Protein AF-A0A7W4FFH5-F1 (afdb_monomer)

pLDDT: mean 81.83, std 18.83, range [36.38, 97.31]

Sequence (158 aa):
MTKPSKRPLTQHKINTAQTEQIDSSENNVPSKKNKNVELLFNLLTLLLGCFIILLFLSLAKAITTYFQITFPASILGMLLLFLALSLGLVKLSWIEFTGNLVLKYLALLFIPIGVGLVNYFELIATHWLVIVFSLFFTTLLTLLMVGHCYQWLVKEGK

Secondary structure (DSSP, 8-state):
-------------------S--------------HHHHHHHHHHHHHHHHHHHHHHHHHHHHHHHHHT--S-HHHHHHHHHHHHHHTTSS-HHHHHHHHHHHHHTHHHHHHHHHHHHHTTHHHHHHHHHHHHHHHHHHHHHHHHHHHHHHHHHHHTT-

Radius of gyration: 31.28 Å; Cα contacts (8 Å, |Δi|>4): 51; chains: 1; bounding box: 92×64×48 Å

Solvent-accessible surface area (backbone atoms only — not comparable to full-atom values): 9555 Å² total; per-residue (Å²): 134,89,81,89,88,79,88,83,89,82,91,84,86,81,96,75,79,79,89,79,86,81,87,81,84,83,89,82,79,92,64,83,72,57,64,65,61,57,50,50,51,53,50,50,41,32,52,51,21,47,49,52,55,51,48,36,34,49,52,23,42,50,50,30,62,75,68,70,49,91,64,61,32,66,61,49,11,53,51,52,46,49,49,38,42,74,71,60,80,42,63,63,78,44,39,51,61,29,50,52,51,50,61,70,44,40,71,62,62,46,48,65,58,48,59,62,48,55,81,46,41,69,63,46,66,75,42,45,69,60,52,54,50,48,53,54,50,52,50,52,49,50,51,50,50,55,51,51,52,50,52,52,61,61,63,73,73,115

Foldseek 3Di:
DDDDDDDDDDDDDDPPPDDDPPDDDDDDDPPPPPPVVVVVVLVVLLVVLVVLLVVLLVVLVVVCVVVVDPDRSNVSSVVSVVVCVVVVVDPVVSNVSNVVVCVVCVVVVVVVVVVVCVVCVVVCVVCVVVVVCCVVVVVVVVCVVVVVVVVVVVVVVD

Mean predicted aligned error: 13.73 Å

Structure (mmCIF, N/CA/C/O backbone):
data_AF-A0A7W4FFH5-F1
#
_entry.id   AF-A0A7W4FFH5-F1
#
loop_
_atom_site.group_PDB
_atom_site.id
_atom_site.type_symbol
_atom_site.label_atom_id
_atom_site.label_alt_id
_atom_site.label_comp_id
_atom_site.label_asym_id
_atom_site.label_entity_id
_atom_site.label_se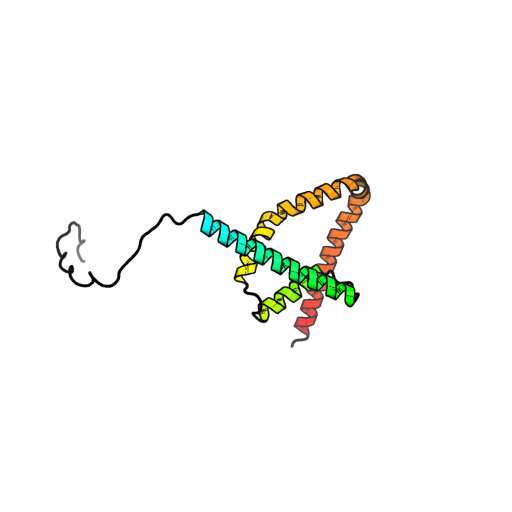q_id
_atom_site.pdbx_PDB_ins_code
_atom_site.Cartn_x
_atom_site.Cartn_y
_atom_site.Cartn_z
_atom_site.occupancy
_atom_site.B_iso_or_equiv
_atom_site.auth_seq_id
_atom_site.auth_comp_id
_atom_site.auth_asym_id
_atom_site.auth_atom_id
_atom_site.pdbx_PDB_model_num
ATOM 1 N N . MET A 1 1 ? -77.456 12.877 -19.968 1.00 41.56 1 MET A N 1
ATOM 2 C CA . MET A 1 1 ? -76.513 12.671 -18.850 1.00 41.56 1 MET A CA 1
ATOM 3 C C . MET A 1 1 ? -75.679 13.930 -18.618 1.00 41.56 1 MET A C 1
ATOM 5 O O . MET A 1 1 ? -74.997 14.383 -19.525 1.00 41.56 1 MET A O 1
ATOM 9 N N . THR A 1 2 ? -75.856 14.523 -17.433 1.00 46.09 2 THR A N 1
ATOM 10 C CA . THR A 1 2 ? -74.913 15.328 -16.619 1.00 46.09 2 THR A CA 1
ATOM 11 C C . THR A 1 2 ? -73.816 16.166 -17.304 1.00 46.09 2 THR A C 1
ATOM 13 O O . THR A 1 2 ? -72.670 15.758 -17.442 1.00 46.09 2 THR A O 1
ATOM 16 N N . LYS A 1 3 ? -74.246 17.385 -17.653 1.00 37.88 3 LYS A N 1
ATOM 17 C CA . LYS A 1 3 ? -73.633 18.732 -17.568 1.00 37.88 3 LYS A CA 1
ATOM 18 C C . LYS A 1 3 ? -72.120 18.884 -17.227 1.00 37.88 3 LYS A C 1
ATOM 20 O O . LYS A 1 3 ? -71.671 18.356 -16.214 1.00 37.88 3 LYS A O 1
ATOM 25 N N . PRO A 1 4 ? -71.377 19.739 -17.968 1.00 49.06 4 PRO A N 1
ATOM 26 C CA . PRO A 1 4 ? -69.994 20.133 -17.677 1.00 49.06 4 PRO A CA 1
ATOM 27 C C . PRO A 1 4 ? -69.942 21.293 -16.662 1.00 49.06 4 PRO A C 1
ATOM 29 O O . PRO A 1 4 ? -70.775 22.198 -16.726 1.00 49.06 4 PRO A O 1
ATOM 32 N N . SER A 1 5 ? -68.955 21.316 -15.759 1.00 54.19 5 SER A N 1
ATOM 33 C CA . SER A 1 5 ? -68.759 22.424 -14.806 1.00 54.19 5 SER A CA 1
ATOM 34 C C . SER A 1 5 ? -67.514 23.243 -15.156 1.00 54.19 5 SER A C 1
ATOM 36 O O . SER A 1 5 ? -66.399 22.726 -15.204 1.00 54.19 5 SER A O 1
ATOM 38 N N . LYS A 1 6 ? -67.734 24.527 -15.456 1.00 44.84 6 LYS A N 1
ATOM 39 C CA . LYS A 1 6 ? -66.729 25.534 -15.819 1.00 44.84 6 LYS A CA 1
ATOM 40 C C . LYS A 1 6 ? -66.422 26.441 -14.613 1.00 44.84 6 LYS A C 1
ATOM 42 O O . LYS A 1 6 ? -67.358 27.068 -14.140 1.00 44.84 6 LYS A O 1
ATOM 47 N N . ARG A 1 7 ? -65.116 26.655 -14.338 1.00 48.22 7 ARG A N 1
ATOM 48 C CA . ARG A 1 7 ? -64.450 27.925 -13.895 1.00 48.22 7 ARG A CA 1
ATOM 49 C C . ARG A 1 7 ? -64.880 28.526 -12.512 1.00 48.22 7 ARG A C 1
ATOM 51 O O . ARG A 1 7 ? -65.849 28.050 -11.950 1.00 48.22 7 ARG A O 1
ATOM 58 N N . PRO A 1 8 ? -64.316 29.657 -12.010 1.00 52.34 8 PRO A N 1
ATOM 59 C CA . PRO A 1 8 ? -62.914 30.010 -11.679 1.00 52.34 8 PRO A CA 1
ATOM 60 C C . PRO A 1 8 ? -62.758 30.813 -10.326 1.00 52.34 8 PRO A C 1
ATOM 62 O O . PRO A 1 8 ? -63.750 31.119 -9.685 1.00 52.34 8 PRO A O 1
ATOM 65 N N . LEU A 1 9 ? -61.521 31.233 -9.974 1.00 52.41 9 LEU A N 1
ATOM 66 C CA . LEU A 1 9 ? -61.091 32.426 -9.174 1.00 52.41 9 LEU A CA 1
ATOM 67 C C . LEU A 1 9 ? -61.383 32.608 -7.642 1.00 52.41 9 LEU A C 1
ATOM 69 O O . LEU A 1 9 ? -62.513 32.584 -7.176 1.00 52.41 9 LEU A O 1
ATOM 73 N N . THR A 1 10 ? -60.305 33.028 -6.942 1.00 48.50 10 THR A N 1
ATOM 74 C CA . THR A 1 10 ? -60.180 34.026 -5.831 1.00 48.50 10 THR A CA 1
ATOM 75 C C . THR A 1 10 ? -60.564 33.726 -4.360 1.00 48.50 10 THR A C 1
ATOM 77 O O . THR A 1 10 ? -61.726 33.750 -3.986 1.00 48.50 10 THR A O 1
ATOM 80 N N . GLN A 1 11 ? -59.519 33.585 -3.519 1.00 50.84 11 GLN A N 1
ATOM 81 C CA . GLN A 1 11 ? -59.197 34.343 -2.279 1.00 50.84 11 GLN A CA 1
ATOM 82 C C . GLN A 1 11 ? -60.350 34.995 -1.477 1.00 50.84 11 GLN A C 1
ATOM 84 O O . GLN A 1 11 ? -60.909 35.962 -1.978 1.00 50.84 11 GLN A O 1
ATOM 89 N N . HIS A 1 12 ? -60.570 34.618 -0.202 1.00 46.03 12 HIS A N 1
ATOM 90 C CA . HIS A 1 12 ? -60.619 35.535 0.969 1.00 46.03 12 HIS A CA 1
ATOM 91 C C . HIS A 1 12 ? -61.021 34.800 2.273 1.00 46.03 12 HIS A C 1
ATOM 93 O O . HIS A 1 12 ? -61.993 34.052 2.267 1.00 46.03 12 HIS A O 1
ATOM 99 N N . LYS A 1 13 ? -60.372 35.152 3.402 1.00 47.44 13 LYS A N 1
ATOM 100 C CA . LYS A 1 13 ? -60.508 34.612 4.787 1.00 47.44 13 LYS A CA 1
ATOM 101 C C . LYS A 1 13 ? -59.877 33.215 4.910 1.00 47.44 13 LYS A C 1
ATOM 103 O O . LYS A 1 13 ? -60.185 32.337 4.128 1.00 47.44 13 LYS A O 1
ATOM 108 N N . ILE A 1 14 ? -58.977 32.910 5.844 1.00 53.72 14 ILE A N 1
ATOM 109 C CA . ILE A 1 14 ? -59.049 33.152 7.288 1.00 53.72 14 ILE A CA 1
ATOM 110 C C . ILE A 1 14 ? -57.608 33.341 7.814 1.00 53.72 14 ILE A C 1
ATOM 112 O O . ILE A 1 14 ? -56.941 32.401 8.231 1.00 53.72 14 ILE A O 1
ATOM 116 N N . ASN A 1 15 ? -57.117 34.581 7.790 1.00 53.75 15 ASN A N 1
ATOM 117 C CA . ASN A 1 15 ? -56.096 35.028 8.737 1.00 53.75 15 ASN A CA 1
ATOM 118 C C . ASN A 1 15 ? -56.823 35.229 10.071 1.00 53.75 15 ASN A C 1
ATOM 120 O O . ASN A 1 15 ? -57.404 36.287 10.310 1.00 53.75 15 ASN A O 1
ATOM 124 N N . THR A 1 16 ? -56.933 34.174 10.878 1.00 53.12 16 THR A N 1
ATOM 125 C CA . THR A 1 16 ? -57.495 34.252 12.244 1.00 53.12 16 THR A CA 1
ATOM 126 C C . THR A 1 16 ? -56.955 33.139 13.151 1.00 53.12 16 THR A C 1
ATOM 128 O O . THR A 1 16 ? -57.626 32.698 14.072 1.00 53.12 16 THR A O 1
ATOM 131 N N . ALA A 1 17 ? -55.723 32.695 12.890 1.00 41.12 17 ALA A N 1
ATOM 132 C CA . ALA A 1 17 ? -54.938 31.868 13.807 1.00 41.12 17 ALA A CA 1
ATOM 133 C C . ALA A 1 17 ? -53.511 32.430 13.951 1.00 41.12 17 ALA A C 1
ATOM 135 O O . ALA A 1 17 ? -52.526 31.700 13.968 1.00 41.12 17 ALA A O 1
ATOM 136 N N . GLN A 1 18 ? -53.398 33.761 14.028 1.00 48.47 18 GLN A N 1
ATOM 137 C CA . GLN A 1 18 ? -52.382 34.329 14.909 1.00 48.47 18 GLN A CA 1
ATOM 138 C C . GLN A 1 18 ? -52.745 33.952 16.355 1.00 48.47 18 GLN A C 1
ATOM 140 O O . GLN A 1 18 ? -53.930 33.847 16.676 1.00 48.47 18 GLN A O 1
ATOM 145 N N . THR A 1 19 ? -51.719 33.873 17.204 1.00 47.47 19 THR A N 1
ATOM 146 C CA . THR A 1 19 ? -51.791 34.002 18.673 1.00 47.47 19 THR A CA 1
ATOM 147 C C . THR A 1 19 ? -51.796 32.698 19.472 1.00 47.47 19 THR A C 1
ATOM 149 O O . THR A 1 19 ? -52.658 32.480 20.305 1.00 47.47 19 THR A O 1
ATOM 152 N N . GLU A 1 20 ? -50.782 31.860 19.279 1.00 41.56 20 GLU A N 1
ATOM 153 C CA . GLU A 1 20 ? -50.071 31.205 20.388 1.00 41.56 20 GLU A CA 1
ATOM 154 C C . GLU A 1 20 ? -48.770 30.631 19.823 1.00 41.56 20 GLU A C 1
ATOM 156 O O . GLU A 1 20 ? -48.760 30.184 18.685 1.00 41.56 20 GLU A O 1
ATOM 161 N N . GLN A 1 21 ? -47.676 30.638 20.583 1.00 39.53 21 GLN A N 1
ATOM 162 C CA . GLN A 1 21 ? -46.307 30.302 20.143 1.00 39.53 21 GLN A CA 1
ATOM 163 C C . GLN A 1 21 ? -45.523 31.469 19.503 1.00 39.53 21 GLN A C 1
ATOM 165 O O . GLN A 1 21 ? -44.655 31.280 18.653 1.00 39.53 21 GLN A O 1
ATOM 170 N N . ILE A 1 22 ? -45.775 32.695 19.964 1.00 53.22 22 ILE A N 1
ATOM 171 C CA . ILE A 1 22 ? -44.646 33.567 20.303 1.00 53.22 22 ILE A CA 1
ATOM 172 C C . ILE A 1 22 ? -44.354 33.285 21.775 1.00 53.22 22 ILE A C 1
ATOM 174 O O . ILE A 1 22 ? -45.282 33.288 22.578 1.00 53.22 22 ILE A O 1
ATOM 178 N N . ASP A 1 23 ? -43.073 33.081 22.070 1.00 48.75 23 ASP A N 1
ATOM 179 C CA . ASP A 1 23 ? -42.451 33.008 23.395 1.00 48.75 23 ASP A CA 1
ATOM 180 C C . ASP A 1 23 ? -42.194 31.605 23.964 1.00 48.75 23 ASP A C 1
ATOM 182 O O . ASP A 1 23 ? -42.934 31.080 24.791 1.00 48.75 23 ASP A O 1
ATOM 186 N N . SER A 1 24 ? -41.083 31.006 23.529 1.00 51.19 24 SER A N 1
ATOM 187 C CA . SER A 1 24 ? -40.156 30.321 24.436 1.00 51.19 24 SER A CA 1
ATOM 188 C C . SER A 1 24 ? -38.812 30.093 23.744 1.00 51.19 24 SER A C 1
ATOM 190 O O . SER A 1 24 ? -38.697 29.283 22.830 1.00 51.19 24 SER A O 1
ATOM 192 N N . SER A 1 25 ? -37.791 30.760 24.280 1.00 43.22 25 SER A N 1
ATOM 193 C CA . SER A 1 25 ? -36.362 30.457 24.139 1.00 43.22 25 SER A CA 1
ATOM 194 C C . SER A 1 25 ? -35.676 31.007 22.870 1.00 43.22 25 SER A C 1
ATOM 196 O O . SER A 1 25 ? -35.750 30.442 21.788 1.00 43.22 25 SER A O 1
ATOM 198 N N . GLU A 1 26 ? -35.144 32.228 22.887 1.00 47.91 26 GLU A N 1
ATOM 199 C CA . GLU A 1 26 ? -33.913 32.633 23.581 1.00 47.91 26 GLU A CA 1
ATOM 200 C C . GLU A 1 26 ? -32.632 32.342 22.764 1.00 47.91 26 GLU A C 1
ATOM 202 O O . GLU A 1 26 ? -32.224 31.209 22.551 1.00 47.91 26 GLU A O 1
ATOM 207 N N . ASN A 1 27 ? -31.968 33.442 22.397 1.00 36.38 27 ASN A N 1
ATOM 208 C CA . ASN A 1 27 ? -30.526 33.584 22.201 1.00 36.38 27 ASN A CA 1
ATOM 209 C C . ASN A 1 27 ? -29.817 32.972 20.967 1.00 36.38 27 ASN A C 1
ATOM 211 O O . ASN A 1 27 ? -29.599 31.777 20.825 1.00 36.38 27 ASN A O 1
ATOM 215 N N . ASN A 1 28 ? -29.189 33.914 20.249 1.00 45.09 28 ASN A N 1
ATOM 216 C CA . ASN A 1 28 ? -27.795 33.882 19.780 1.00 45.09 28 ASN A CA 1
ATOM 217 C C . ASN A 1 28 ? -27.500 33.576 18.288 1.00 45.09 28 ASN A C 1
ATOM 219 O O . ASN A 1 28 ? -27.189 32.461 17.893 1.00 45.09 28 ASN A O 1
ATOM 223 N N . VAL A 1 29 ? -27.465 34.663 17.498 1.00 59.84 29 VAL A N 1
ATOM 224 C CA . VAL A 1 29 ? -26.339 35.068 16.622 1.00 59.84 29 VAL A CA 1
ATOM 225 C C . VAL A 1 29 ? -25.882 34.083 15.516 1.00 59.84 29 VAL A C 1
ATOM 227 O O . VAL A 1 29 ? -25.093 33.178 15.785 1.00 59.84 29 VAL A O 1
ATOM 230 N N . PRO A 1 30 ? -26.139 34.357 14.213 1.00 46.56 30 PRO A N 1
ATOM 231 C CA . PRO A 1 30 ? -25.254 33.893 13.149 1.00 46.56 30 PRO A CA 1
ATOM 232 C C . PRO A 1 30 ? -24.038 34.826 13.090 1.00 46.56 30 PRO A C 1
ATOM 234 O O . PRO A 1 30 ? -23.906 35.708 12.241 1.00 46.56 30 PRO A O 1
ATOM 237 N N . SER A 1 31 ? -23.134 34.635 14.046 1.00 50.22 31 SER A N 1
ATOM 238 C CA . SER A 1 31 ? -21.772 35.143 13.968 1.00 50.22 31 SER A CA 1
ATOM 239 C C . SER A 1 31 ? -21.156 34.489 12.747 1.00 50.22 31 SER A C 1
ATOM 241 O O . SER A 1 31 ? -21.172 33.265 12.624 1.00 50.22 31 SER A O 1
ATOM 243 N N . LYS A 1 32 ? -20.653 35.327 11.841 1.00 52.75 32 LYS A N 1
ATOM 244 C CA . LYS A 1 32 ? -19.618 35.059 10.843 1.00 52.75 32 LYS A CA 1
ATOM 245 C C . LYS A 1 32 ? -18.690 33.929 11.320 1.00 52.75 32 LYS A C 1
ATOM 247 O O . LYS A 1 32 ? -17.657 34.172 11.939 1.00 52.75 32 LYS A O 1
ATOM 252 N N . LYS A 1 33 ? -19.090 32.682 11.063 1.00 53.00 33 LYS A N 1
ATOM 253 C CA . LYS A 1 33 ? -18.403 31.494 11.564 1.00 53.00 33 LYS A CA 1
ATOM 254 C C . LYS A 1 33 ? -17.053 31.460 10.873 1.00 53.00 33 LYS A C 1
ATOM 256 O O . LYS A 1 33 ? -16.971 31.398 9.646 1.00 53.00 33 LYS A O 1
ATOM 261 N N . ASN A 1 34 ? -15.997 31.627 11.658 1.00 66.12 34 ASN A N 1
ATOM 262 C CA . ASN A 1 34 ? -14.642 31.776 11.158 1.00 66.12 34 ASN A CA 1
ATOM 263 C C . ASN A 1 34 ? -14.277 30.532 10.334 1.00 66.12 34 ASN A C 1
ATOM 265 O O . ASN A 1 34 ? -13.960 29.495 10.904 1.00 66.12 34 ASN A O 1
ATOM 269 N N . LYS A 1 35 ? -14.291 30.626 8.996 1.00 73.75 35 LYS A N 1
ATOM 270 C CA . LYS A 1 35 ? -13.854 29.542 8.089 1.00 73.75 35 LYS A CA 1
ATOM 271 C C . LYS A 1 35 ? -12.510 28.941 8.531 1.00 73.75 35 LYS A C 1
ATOM 273 O O . LYS A 1 35 ? -12.288 27.747 8.391 1.00 73.75 35 LYS A O 1
ATOM 278 N N . ASN A 1 36 ? -11.661 29.761 9.151 1.00 79.19 36 ASN A N 1
ATOM 279 C CA . ASN A 1 36 ? -10.378 29.370 9.722 1.00 79.19 36 ASN A CA 1
ATOM 280 C C . ASN A 1 36 ? -10.484 28.337 10.858 1.00 79.19 36 ASN A C 1
ATOM 282 O O . ASN A 1 36 ? -9.661 27.435 10.885 1.00 79.19 36 ASN A O 1
ATOM 286 N N . VAL A 1 37 ? -11.469 28.411 11.767 1.00 81.69 37 VAL A N 1
ATOM 287 C CA . VAL A 1 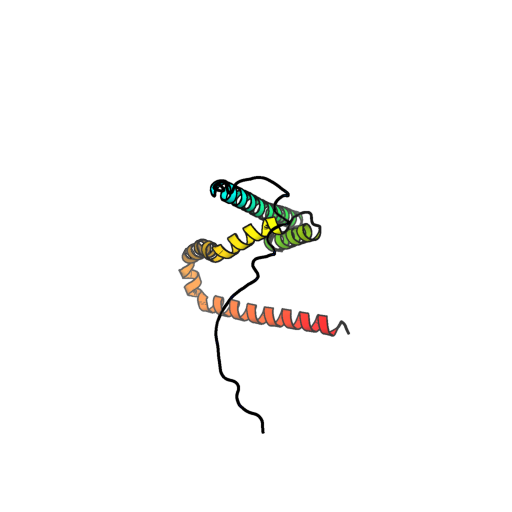37 ? -11.579 27.423 12.866 1.00 81.69 37 VAL A CA 1
ATOM 288 C C . VAL A 1 37 ? -12.113 26.078 12.375 1.00 81.69 37 VAL A C 1
ATOM 290 O O . VAL A 1 37 ? -11.708 25.036 12.877 1.00 81.69 37 VAL A O 1
ATOM 293 N N . GLU A 1 38 ? -12.966 26.094 11.349 1.00 80.31 38 GLU A N 1
ATOM 294 C CA . GLU A 1 38 ? -13.477 24.878 10.708 1.00 80.31 38 GLU A CA 1
ATOM 295 C C . GLU A 1 38 ? -12.389 24.193 9.867 1.00 80.31 38 GLU A C 1
ATOM 297 O O . GLU A 1 38 ? -12.199 22.982 9.957 1.00 80.31 38 GLU A O 1
ATOM 302 N N . LEU A 1 39 ? 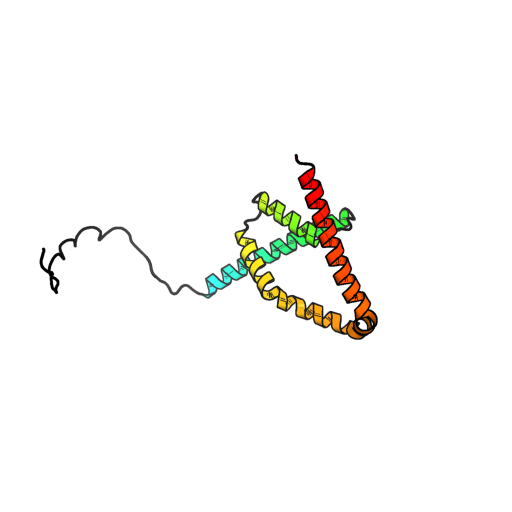-11.589 24.978 9.132 1.00 78.25 39 LEU A N 1
ATOM 303 C CA . LEU A 1 39 ? -10.395 24.480 8.446 1.00 78.25 39 LEU A CA 1
ATOM 304 C C . LEU A 1 39 ? -9.360 23.927 9.428 1.00 78.25 39 LEU A C 1
ATOM 306 O O . LEU A 1 39 ? -8.814 22.857 9.176 1.00 78.25 39 LEU A O 1
ATOM 310 N N . LEU A 1 40 ? -9.113 24.614 10.548 1.00 80.88 40 LEU A N 1
ATOM 311 C CA . LEU A 1 40 ? -8.152 24.170 11.558 1.00 80.88 40 LEU A CA 1
ATOM 312 C C . LEU A 1 40 ? -8.575 22.833 12.185 1.00 80.88 40 LEU A C 1
ATOM 314 O O . LEU A 1 40 ? -7.746 21.940 12.333 1.00 80.88 40 LEU A O 1
ATOM 318 N N . PHE A 1 41 ? -9.865 22.664 12.491 1.00 84.19 41 PHE A N 1
ATOM 319 C CA . PHE A 1 41 ? -10.407 21.411 13.024 1.00 84.19 41 PHE A CA 1
ATOM 320 C C . PHE A 1 41 ? -10.307 20.248 12.021 1.00 84.19 41 PHE A C 1
ATOM 322 O O . PHE A 1 41 ? -9.898 19.142 12.385 1.00 84.19 41 PHE A O 1
ATOM 329 N N . ASN A 1 42 ? -10.611 20.495 10.743 1.00 86.00 42 ASN A N 1
ATOM 330 C CA . ASN A 1 42 ? -10.487 19.486 9.687 1.00 86.00 42 ASN A CA 1
ATOM 331 C C . ASN A 1 42 ? -9.023 19.098 9.436 1.00 86.00 42 ASN A C 1
ATOM 333 O O . ASN A 1 42 ? -8.722 17.922 9.246 1.00 86.00 42 ASN A O 1
ATOM 337 N N . LEU A 1 43 ? -8.101 20.064 9.487 1.00 87.06 43 LEU A N 1
ATOM 338 C CA . LEU A 1 43 ? -6.659 19.812 9.411 1.00 87.06 43 LEU A CA 1
ATOM 339 C C . LEU A 1 43 ? -6.161 18.992 10.600 1.00 87.06 43 LEU A C 1
ATOM 341 O O . LEU A 1 43 ? -5.378 18.064 10.413 1.00 87.06 43 LEU A O 1
ATOM 345 N N . LEU A 1 44 ? -6.637 19.296 11.809 1.00 87.19 44 LEU A N 1
ATOM 346 C CA . LEU A 1 44 ? -6.289 18.533 13.003 1.00 87.19 44 LEU A CA 1
ATOM 347 C C . LEU A 1 44 ? -6.778 17.082 12.895 1.00 87.19 44 LEU A C 1
ATOM 349 O O . LEU A 1 44 ? -6.018 16.155 13.165 1.00 87.19 44 LEU A O 1
ATOM 353 N N . THR A 1 45 ? -8.014 16.885 12.429 1.00 87.75 45 THR A N 1
ATOM 354 C CA . THR A 1 45 ? -8.589 15.552 12.183 1.00 87.75 45 THR A CA 1
ATOM 355 C C . THR A 1 45 ? -7.800 14.797 11.109 1.00 87.75 45 THR A C 1
ATOM 357 O O . THR A 1 45 ? -7.501 13.618 11.283 1.00 87.75 45 THR A O 1
ATOM 360 N N . LEU A 1 46 ? -7.387 15.481 10.036 1.00 90.56 46 LEU A N 1
ATOM 361 C CA . LEU A 1 46 ? -6.565 14.909 8.967 1.00 90.56 46 LEU A CA 1
ATOM 362 C C . LEU A 1 46 ? -5.219 14.417 9.500 1.00 90.56 46 LEU A C 1
ATOM 364 O O . LEU A 1 46 ? -4.840 13.269 9.255 1.00 90.56 46 LEU A O 1
ATOM 368 N N . LEU A 1 47 ? -4.516 15.277 10.243 1.00 92.06 47 LEU A N 1
ATOM 369 C CA . LEU A 1 47 ? -3.222 14.967 10.844 1.00 92.06 47 LEU A CA 1
ATOM 370 C C . LEU A 1 47 ? -3.333 13.752 11.769 1.00 92.06 47 LEU A C 1
ATOM 372 O O . LEU A 1 47 ? -2.501 12.850 11.707 1.00 92.06 47 LEU A O 1
ATOM 376 N N . LEU A 1 48 ? -4.394 13.699 12.572 1.00 92.12 48 LEU A N 1
ATOM 377 C CA . LEU A 1 48 ? -4.661 12.615 13.508 1.00 92.12 48 LEU A CA 1
ATOM 378 C C . LEU A 1 48 ? -4.979 11.294 12.797 1.00 92.12 48 LEU A C 1
ATOM 380 O O . LEU A 1 48 ? -4.431 10.255 13.163 1.00 92.12 48 LEU A O 1
ATOM 384 N N . GLY A 1 49 ? -5.788 11.328 11.735 1.00 92.62 49 GLY A N 1
ATOM 385 C CA . GLY A 1 49 ? -6.040 10.162 10.887 1.00 92.62 49 GLY A CA 1
ATOM 386 C C . GLY A 1 49 ? -4.799 9.712 10.106 1.00 92.62 49 GLY A C 1
ATOM 387 O O . GLY A 1 49 ? -4.604 8.525 9.878 1.00 92.62 49 GLY A O 1
ATOM 388 N N . CYS A 1 50 ? -3.898 10.618 9.728 1.00 93.25 50 CYS A N 1
ATOM 389 C CA . CYS A 1 50 ? -2.636 10.230 9.094 1.00 93.25 50 CYS A CA 1
ATOM 390 C C . CYS A 1 50 ? -1.705 9.572 10.119 1.00 93.25 50 CYS A C 1
ATOM 392 O O . CYS A 1 50 ? -1.147 8.503 9.872 1.00 93.25 50 CYS A O 1
ATOM 394 N N . PHE A 1 51 ? -1.612 10.171 11.307 1.00 94.75 51 PHE A N 1
ATOM 395 C CA . PHE A 1 51 ? -0.837 9.647 12.421 1.00 94.75 51 PHE A CA 1
ATOM 396 C C . PHE A 1 51 ? -1.299 8.247 12.824 1.00 94.75 51 PHE A C 1
ATOM 398 O O . PHE A 1 51 ? -0.459 7.368 12.992 1.00 94.75 51 PHE A O 1
ATOM 405 N N . ILE A 1 52 ? -2.611 8.002 12.914 1.00 93.69 52 ILE A N 1
ATOM 406 C CA . ILE A 1 52 ? -3.127 6.675 13.264 1.00 93.69 52 ILE A CA 1
ATOM 407 C C . ILE A 1 52 ? -2.758 5.647 12.181 1.00 93.69 52 ILE A C 1
ATOM 409 O O . ILE A 1 52 ? -2.188 4.611 12.507 1.00 93.69 52 ILE A O 1
ATOM 413 N N . ILE A 1 53 ? -2.960 5.947 10.891 1.00 93.88 53 ILE A N 1
ATOM 414 C CA . ILE A 1 53 ? -2.610 5.032 9.789 1.00 93.88 53 ILE A CA 1
ATOM 415 C C . ILE A 1 53 ? -1.107 4.701 9.814 1.00 93.88 53 ILE A C 1
ATOM 417 O O . ILE A 1 53 ? -0.727 3.532 9.712 1.00 93.88 53 ILE A O 1
ATOM 421 N N . LEU A 1 54 ? -0.250 5.710 10.000 1.00 94.81 54 LEU A N 1
ATOM 422 C CA . LEU A 1 54 ? 1.202 5.533 10.089 1.00 94.81 54 LEU A CA 1
ATOM 423 C C . LEU A 1 54 ? 1.626 4.758 11.341 1.00 94.81 54 LEU A C 1
ATOM 425 O O . LEU A 1 54 ? 2.538 3.936 11.265 1.00 94.81 54 LEU A O 1
ATOM 429 N N . LEU A 1 55 ? 0.960 4.978 12.475 1.00 95.31 55 LEU A N 1
ATOM 430 C CA . LEU A 1 55 ? 1.209 4.252 13.717 1.00 95.31 55 LEU A CA 1
ATOM 431 C C . LEU A 1 55 ? 0.920 2.760 13.534 1.00 95.31 55 LEU A C 1
ATOM 433 O O . LEU A 1 55 ? 1.786 1.939 13.824 1.00 95.31 55 LEU A O 1
ATOM 437 N N . PHE A 1 56 ? -0.237 2.402 12.972 1.00 94.62 56 PHE A N 1
ATOM 438 C CA . PHE A 1 56 ? -0.585 1.003 12.700 1.00 94.62 56 PHE A CA 1
ATOM 439 C C . PHE A 1 56 ? 0.355 0.351 11.679 1.00 94.62 56 PHE A C 1
ATOM 441 O O . PHE A 1 56 ? 0.757 -0.798 11.865 1.00 94.62 56 PHE A O 1
ATOM 448 N N . LEU A 1 57 ? 0.771 1.080 10.638 1.00 95.06 57 LEU A N 1
ATOM 449 C CA . LEU A 1 57 ? 1.769 0.595 9.681 1.00 95.06 57 LEU A CA 1
ATOM 450 C C . LEU A 1 57 ? 3.139 0.365 10.341 1.00 95.06 57 LEU A C 1
ATOM 452 O O . LEU A 1 57 ? 3.805 -0.628 10.051 1.00 95.06 57 LEU A O 1
ATOM 456 N N . SER A 1 58 ? 3.557 1.261 11.238 1.00 95.00 58 SER A N 1
ATOM 457 C CA . SER A 1 58 ? 4.813 1.140 11.985 1.00 95.00 58 SER A CA 1
ATOM 458 C C . SER A 1 58 ? 4.783 -0.049 12.948 1.00 95.00 58 SER A C 1
ATOM 460 O O . SER A 1 58 ? 5.717 -0.851 12.962 1.00 95.00 58 SER A O 1
ATOM 462 N N . LEU A 1 59 ? 3.676 -0.233 13.678 1.00 94.94 59 LEU A N 1
ATOM 463 C CA . LEU A 1 59 ? 3.445 -1.408 14.523 1.00 94.94 59 LEU A CA 1
ATOM 464 C C . LEU A 1 59 ? 3.503 -2.694 13.698 1.00 94.94 59 LEU A C 1
ATOM 466 O O . LEU A 1 59 ? 4.216 -3.625 14.062 1.00 94.94 59 LEU A O 1
ATOM 470 N N . ALA A 1 60 ? 2.810 -2.733 12.561 1.00 94.25 60 ALA A N 1
ATOM 471 C CA . ALA A 1 60 ? 2.836 -3.885 11.672 1.00 94.25 60 ALA A CA 1
ATOM 472 C C . ALA A 1 60 ? 4.249 -4.182 11.159 1.00 94.25 60 ALA A C 1
ATOM 474 O O . ALA A 1 60 ? 4.665 -5.334 11.179 1.00 94.25 60 ALA A O 1
ATOM 475 N N . LYS A 1 61 ? 5.020 -3.156 10.780 1.00 94.06 61 LYS A N 1
ATOM 476 C CA . LYS A 1 61 ? 6.419 -3.315 10.361 1.00 94.06 61 LYS A CA 1
ATOM 477 C C . LYS A 1 61 ? 7.305 -3.848 11.490 1.00 94.06 61 LYS A C 1
ATOM 479 O O . LYS A 1 61 ? 8.165 -4.695 11.238 1.00 94.06 61 LYS A O 1
ATOM 484 N N . ALA A 1 62 ? 7.105 -3.380 12.722 1.00 93.12 62 ALA A N 1
ATOM 485 C CA . ALA A 1 62 ? 7.811 -3.908 13.884 1.00 93.12 62 ALA A CA 1
ATOM 486 C C . ALA A 1 62 ? 7.483 -5.398 14.062 1.00 93.12 62 ALA A C 1
ATOM 488 O O . ALA A 1 62 ? 8.392 -6.223 14.088 1.00 93.12 62 ALA A O 1
ATOM 489 N N . ILE A 1 63 ? 6.194 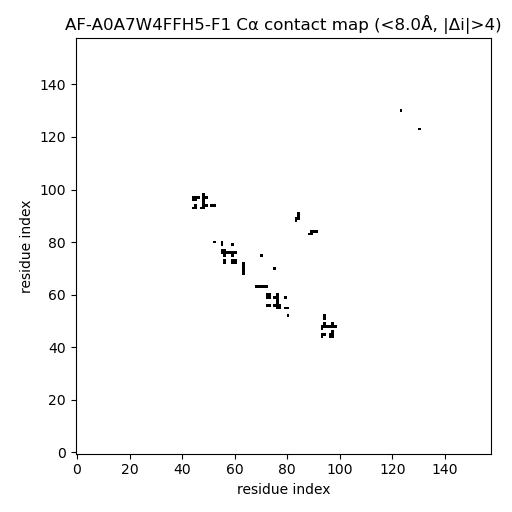-5.755 14.060 1.00 91.50 63 ILE A N 1
ATOM 490 C CA . ILE A 1 63 ? 5.725 -7.140 14.203 1.00 91.50 63 ILE A CA 1
ATOM 491 C C . ILE A 1 63 ? 6.293 -8.039 13.096 1.00 91.50 63 ILE A C 1
ATOM 493 O O . ILE A 1 63 ? 6.849 -9.090 13.406 1.00 91.50 63 ILE A O 1
ATOM 497 N N . THR A 1 64 ? 6.231 -7.632 11.821 1.00 91.31 64 THR A N 1
ATOM 498 C CA . THR A 1 64 ? 6.780 -8.436 10.712 1.00 91.31 64 THR A CA 1
ATOM 499 C C . THR A 1 64 ? 8.283 -8.649 10.840 1.00 91.31 64 THR A C 1
ATOM 501 O O . THR A 1 64 ? 8.778 -9.714 10.486 1.00 91.31 64 THR A O 1
ATOM 504 N N . THR A 1 65 ? 9.007 -7.656 11.366 1.00 88.31 65 THR A N 1
ATOM 505 C CA . THR A 1 65 ? 10.460 -7.748 11.559 1.00 88.31 65 THR A CA 1
ATOM 506 C C . THR A 1 65 ? 10.806 -8.704 12.701 1.00 88.31 65 THR A C 1
ATOM 508 O O . THR A 1 65 ? 11.703 -9.527 12.544 1.00 88.31 65 THR A O 1
ATOM 511 N N . TYR A 1 66 ? 10.073 -8.647 13.820 1.00 88.50 66 TYR A N 1
ATOM 512 C CA . TYR A 1 66 ? 10.280 -9.553 14.956 1.00 88.50 66 TYR A CA 1
ATOM 513 C C . TYR A 1 66 ? 9.926 -11.005 14.631 1.00 88.50 66 TYR A C 1
ATOM 515 O O . TYR A 1 66 ? 10.636 -11.915 15.043 1.00 88.50 66 TYR A O 1
ATOM 523 N N . PHE A 1 67 ? 8.839 -11.224 13.892 1.00 83.31 67 PHE A N 1
ATOM 524 C CA . PHE A 1 67 ? 8.335 -12.564 13.589 1.00 83.31 67 PHE A CA 1
ATOM 525 C C . PHE A 1 67 ? 8.921 -13.163 12.293 1.00 83.31 67 PHE A C 1
ATOM 527 O O . PHE A 1 67 ? 8.591 -14.292 11.945 1.00 83.31 67 PHE A O 1
ATOM 534 N N . GLN A 1 68 ? 9.767 -12.411 11.570 1.00 79.94 68 GLN A N 1
ATOM 535 C CA . GLN A 1 68 ? 10.357 -12.767 10.264 1.00 79.94 68 GLN A CA 1
ATOM 536 C C . GLN A 1 68 ? 9.348 -13.322 9.244 1.00 79.94 68 GLN A C 1
ATOM 538 O O . GLN A 1 68 ? 9.635 -14.225 8.460 1.00 79.94 68 GLN A O 1
ATOM 543 N N . ILE A 1 69 ? 8.140 -12.763 9.246 1.00 77.75 69 ILE A N 1
ATOM 544 C CA . ILE A 1 69 ? 7.060 -13.167 8.349 1.00 77.75 69 ILE A CA 1
ATOM 545 C C . ILE A 1 69 ? 7.271 -12.528 6.965 1.00 77.75 69 ILE A C 1
ATOM 547 O O . ILE A 1 69 ? 7.530 -11.332 6.861 1.00 77.75 69 ILE A O 1
ATOM 551 N N . THR A 1 70 ? 7.099 -13.307 5.890 1.00 82.56 70 THR A N 1
ATOM 552 C CA . THR A 1 70 ? 7.273 -12.863 4.486 1.00 82.56 70 THR A CA 1
ATOM 553 C C . THR A 1 70 ? 6.160 -11.930 3.980 1.00 82.56 70 THR A C 1
ATOM 555 O O . THR A 1 70 ? 6.279 -11.341 2.907 1.00 82.56 70 THR A O 1
ATOM 558 N N . PHE A 1 71 ? 5.061 -11.776 4.721 1.00 85.56 71 PHE A N 1
ATOM 559 C CA . PHE A 1 71 ? 3.959 -10.904 4.317 1.00 85.56 71 PHE A CA 1
ATOM 560 C C . PHE A 1 71 ? 4.349 -9.419 4.359 1.00 85.56 71 PHE A C 1
ATOM 562 O O . PHE A 1 71 ? 5.014 -8.970 5.297 1.00 85.56 71 PHE A O 1
ATOM 569 N N . PRO A 1 72 ? 3.890 -8.616 3.384 1.00 90.62 72 PRO A N 1
ATOM 570 C CA . PRO A 1 72 ? 4.146 -7.186 3.391 1.00 90.62 72 PRO A CA 1
ATOM 571 C C . PRO A 1 72 ? 3.462 -6.532 4.598 1.00 90.62 72 PRO A C 1
ATOM 573 O O . PRO A 1 72 ? 2.262 -6.704 4.830 1.00 90.62 72 PRO A O 1
ATOM 576 N N . ALA A 1 73 ? 4.217 -5.708 5.327 1.00 92.44 73 ALA A N 1
ATOM 577 C CA . ALA A 1 73 ? 3.747 -5.018 6.530 1.00 92.44 73 ALA A CA 1
ATOM 578 C C . ALA A 1 73 ? 2.476 -4.176 6.304 1.00 92.44 73 ALA A C 1
ATOM 580 O O . ALA A 1 73 ? 1.688 -4.001 7.227 1.00 92.44 73 ALA A O 1
ATOM 581 N N . SER A 1 74 ? 2.234 -3.692 5.078 1.00 93.25 74 SER A N 1
ATOM 582 C CA . SER A 1 74 ? 1.022 -2.934 4.734 1.00 93.25 74 SER A CA 1
ATOM 583 C C . SER A 1 74 ? -0.267 -3.745 4.913 1.00 93.25 74 SER A C 1
ATOM 585 O O . SER A 1 74 ? -1.238 -3.218 5.456 1.00 93.25 74 SER A O 1
ATOM 587 N N . ILE A 1 75 ? -0.271 -5.026 4.528 1.00 94.56 75 ILE A N 1
ATOM 588 C CA . ILE A 1 75 ? -1.447 -5.897 4.684 1.00 94.56 75 ILE A CA 1
ATOM 589 C C . ILE A 1 75 ? -1.707 -6.146 6.171 1.00 94.56 75 ILE A C 1
ATOM 591 O O . ILE A 1 75 ? -2.843 -6.039 6.633 1.00 94.56 75 ILE A O 1
ATOM 595 N N . LEU A 1 76 ? -0.642 -6.399 6.937 1.00 94.62 76 LEU A N 1
ATOM 596 C CA . LEU A 1 76 ? -0.741 -6.594 8.381 1.00 94.62 76 LEU A CA 1
ATOM 597 C C . LEU A 1 76 ? -1.205 -5.313 9.099 1.00 94.62 76 LEU A C 1
ATOM 599 O O . LEU A 1 76 ? -2.008 -5.389 10.023 1.00 94.62 76 LEU A O 1
ATOM 603 N N . GLY A 1 77 ? -0.774 -4.136 8.637 1.00 94.81 77 GLY A N 1
ATOM 604 C CA . GLY A 1 77 ? -1.232 -2.839 9.140 1.00 94.81 77 GLY A CA 1
ATOM 605 C C . GLY A 1 77 ? -2.718 -2.594 8.889 1.00 94.81 77 GLY A C 1
ATOM 606 O O . GLY A 1 77 ? -3.413 -2.149 9.800 1.00 94.81 77 GLY A O 1
ATOM 607 N N . MET A 1 78 ? -3.229 -2.941 7.700 1.00 94.25 78 MET A N 1
ATOM 608 C CA . MET A 1 78 ? -4.672 -2.891 7.423 1.00 94.25 78 MET A CA 1
ATOM 609 C C . MET A 1 78 ? -5.462 -3.830 8.335 1.00 94.25 78 MET A C 1
ATOM 611 O O . MET A 1 78 ? -6.486 -3.421 8.876 1.00 94.25 78 MET A O 1
ATOM 615 N N . LEU A 1 79 ? -4.981 -5.059 8.547 1.00 94.88 79 LEU A N 1
ATOM 616 C CA . LEU A 1 79 ? -5.638 -6.017 9.438 1.00 94.88 79 LEU A CA 1
ATOM 617 C C . LEU A 1 79 ? -5.650 -5.525 10.893 1.00 94.88 79 LEU A C 1
ATOM 619 O O . LEU A 1 79 ? -6.668 -5.622 11.573 1.00 94.88 79 LEU A O 1
ATOM 623 N N . LEU A 1 80 ? -4.535 -4.961 11.360 1.00 93.88 80 LEU A N 1
ATOM 624 C CA . LEU A 1 80 ? -4.404 -4.439 12.718 1.00 93.88 80 LEU A CA 1
ATOM 625 C C . LEU A 1 80 ? -5.301 -3.213 12.942 1.00 93.88 80 LEU A C 1
ATOM 627 O O . LEU A 1 80 ? -5.961 -3.113 13.976 1.00 93.88 80 LEU A O 1
ATOM 631 N N . LEU A 1 81 ? -5.371 -2.312 11.956 1.00 93.81 81 LEU A N 1
ATOM 632 C CA . LEU A 1 81 ? -6.286 -1.172 11.976 1.00 93.81 81 LEU A CA 1
ATOM 633 C C . LEU A 1 81 ? -7.745 -1.642 11.972 1.00 93.81 81 LEU A C 1
ATOM 635 O O . LEU A 1 81 ? -8.549 -1.128 12.744 1.00 93.81 81 LEU A O 1
ATOM 639 N N . PHE A 1 82 ? -8.079 -2.640 11.148 1.00 94.62 82 PHE A N 1
ATOM 640 C CA . PHE A 1 82 ? -9.413 -3.238 11.100 1.00 94.62 82 PHE A CA 1
ATOM 641 C C . PHE A 1 82 ? -9.814 -3.849 12.447 1.00 94.62 82 PHE A C 1
ATOM 643 O O . PHE A 1 82 ? -10.913 -3.583 12.930 1.00 94.62 82 PHE A O 1
ATOM 650 N N . LEU A 1 83 ? -8.912 -4.591 13.100 1.00 95.25 83 LEU A N 1
ATOM 651 C CA . LEU A 1 83 ? -9.133 -5.096 14.456 1.00 95.25 83 LEU A CA 1
ATOM 652 C C . LEU A 1 83 ? -9.374 -3.946 15.437 1.00 95.25 83 LEU A C 1
ATOM 654 O O . LEU A 1 83 ? -10.381 -3.944 16.135 1.00 95.25 83 LEU A O 1
ATOM 658 N N . ALA A 1 84 ? -8.514 -2.929 15.465 1.00 92.94 84 ALA A N 1
ATOM 659 C CA . ALA A 1 84 ? -8.682 -1.798 16.379 1.00 92.94 84 ALA A CA 1
ATOM 660 C C . ALA A 1 84 ? -10.004 -1.037 16.167 1.00 92.94 84 ALA A C 1
ATOM 662 O O . ALA A 1 84 ? -10.605 -0.562 17.134 1.00 92.94 84 ALA A O 1
ATOM 663 N N . LEU A 1 85 ? -10.476 -0.961 14.921 1.00 92.19 85 LEU A N 1
ATOM 664 C CA . LEU A 1 85 ? -11.786 -0.414 14.578 1.00 92.19 85 LEU A CA 1
ATOM 665 C C . LEU A 1 85 ? -12.923 -1.320 15.065 1.00 92.19 85 LEU A C 1
ATOM 667 O O . LEU A 1 85 ? -13.891 -0.833 15.644 1.00 92.19 85 LEU A O 1
ATOM 671 N N . SER A 1 86 ? -12.782 -2.636 14.885 1.00 92.25 86 SER A N 1
ATOM 672 C CA . SER A 1 86 ? -13.753 -3.636 15.341 1.00 92.25 86 SER A CA 1
ATOM 673 C C . SER A 1 86 ? -13.878 -3.689 16.865 1.00 92.25 86 SER A C 1
ATOM 675 O O . SER A 1 86 ? -14.967 -3.943 17.367 1.00 92.25 86 SER A O 1
ATOM 677 N N . LEU A 1 87 ? -12.791 -3.450 17.605 1.00 93.12 87 LEU A N 1
ATOM 678 C CA . LEU A 1 87 ? -12.809 -3.351 19.068 1.00 93.12 87 LEU A CA 1
ATOM 679 C C . LEU A 1 87 ? -13.302 -1.976 19.569 1.00 93.12 87 LEU A C 1
ATOM 681 O O . LEU A 1 87 ? -13.445 -1.780 20.773 1.00 93.12 87 LEU A O 1
ATOM 685 N N . GLY A 1 88 ? -13.539 -1.008 18.676 1.00 86.75 88 GLY A N 1
ATOM 686 C CA . GLY A 1 88 ? -13.980 0.341 19.037 1.00 86.75 88 GLY A CA 1
ATOM 687 C C . GLY A 1 88 ? -12.906 1.220 19.690 1.00 86.75 88 GLY A C 1
ATOM 688 O O . GLY A 1 88 ? -13.229 2.314 20.149 1.00 86.75 88 GLY A O 1
ATOM 689 N N . LEU A 1 89 ? -11.634 0.788 19.710 1.00 85.44 89 LEU A N 1
ATOM 690 C CA . LEU A 1 89 ? -1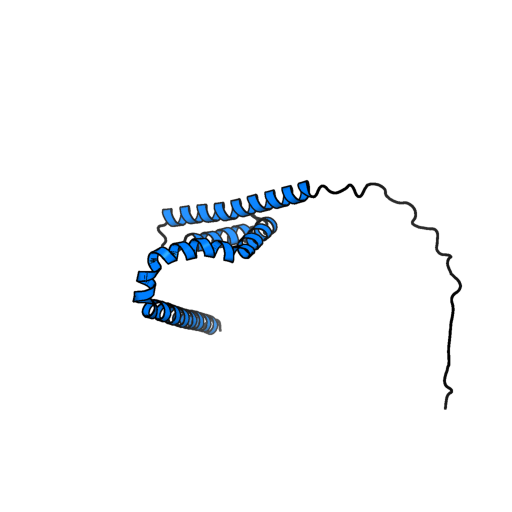0.507 1.600 20.203 1.00 85.44 89 LEU A CA 1
ATOM 691 C C . LEU A 1 89 ? -10.300 2.847 19.337 1.00 85.44 89 LEU A C 1
ATOM 693 O O . LEU A 1 89 ? -9.828 3.878 19.813 1.00 85.44 89 LEU A O 1
ATOM 697 N N . VAL A 1 90 ? -10.631 2.737 18.052 1.00 84.56 90 VAL A N 1
ATOM 698 C CA . VAL A 1 90 ? -10.441 3.786 17.061 1.00 84.56 90 VAL A CA 1
ATOM 699 C C . VAL A 1 90 ? -11.781 4.076 16.388 1.00 84.56 90 VAL A C 1
ATOM 701 O O . VAL A 1 90 ? -12.460 3.175 15.902 1.00 84.56 90 VAL A O 1
ATOM 704 N N . LYS A 1 91 ? -12.183 5.350 16.357 1.00 85.88 91 LYS A N 1
ATOM 705 C CA . LYS A 1 91 ? -13.453 5.772 15.755 1.00 85.88 91 LYS A CA 1
ATOM 706 C C . LYS A 1 91 ? -13.285 5.922 14.241 1.00 85.88 91 LYS A C 1
ATOM 708 O O . LYS A 1 91 ? -12.423 6.678 13.797 1.00 85.88 91 LYS A O 1
ATOM 713 N N . LEU A 1 92 ? -14.130 5.248 13.452 1.00 87.56 92 LEU A N 1
ATOM 714 C CA . LEU A 1 92 ? -14.061 5.276 11.980 1.00 87.56 92 LEU A CA 1
ATOM 715 C C . LEU A 1 92 ? -14.080 6.705 11.416 1.00 87.56 92 LEU A C 1
ATOM 717 O O . LEU A 1 92 ? -13.331 7.001 10.487 1.00 87.56 92 LEU A O 1
ATOM 721 N N . SER A 1 93 ? -14.839 7.614 12.036 1.00 84.12 93 SER A N 1
ATOM 722 C CA . SER A 1 93 ? -14.959 9.003 11.581 1.00 84.12 93 SER A CA 1
ATOM 723 C C . SER A 1 93 ? -13.634 9.775 11.544 1.00 84.12 93 SER A C 1
ATOM 725 O O . SER A 1 93 ? -13.527 10.755 10.814 1.00 84.12 93 SER A O 1
ATOM 727 N N . TRP A 1 94 ? -12.617 9.350 12.303 1.00 86.31 94 TRP A N 1
ATOM 728 C CA . TRP A 1 94 ? -11.308 10.014 12.337 1.00 86.31 94 TRP A CA 1
ATOM 729 C C . TRP A 1 94 ? -10.417 9.586 11.165 1.00 86.31 94 TRP A C 1
ATOM 731 O O . TRP A 1 94 ? -9.587 10.364 10.703 1.00 86.31 94 TRP A O 1
ATOM 741 N N . ILE A 1 95 ? -10.598 8.361 10.665 1.00 90.75 95 ILE A N 1
ATOM 742 C CA . ILE A 1 95 ? -9.816 7.792 9.559 1.00 90.75 95 ILE A CA 1
ATOM 743 C C . ILE A 1 95 ? -10.505 8.019 8.226 1.00 90.75 95 ILE A C 1
ATOM 745 O O . ILE A 1 95 ? -9.825 8.233 7.229 1.00 90.75 95 ILE A O 1
ATOM 749 N N . GLU A 1 96 ? -11.835 7.994 8.197 1.00 90.50 96 GLU A N 1
ATOM 750 C CA . GLU A 1 96 ? -12.614 8.110 6.968 1.00 90.50 96 GLU A CA 1
ATOM 751 C C . GLU A 1 96 ? -12.273 9.387 6.190 1.00 90.50 96 GLU A C 1
ATOM 753 O O . GLU A 1 96 ? -12.069 9.330 4.976 1.00 90.50 96 GLU A O 1
ATOM 758 N N . PHE A 1 97 ? -12.130 10.525 6.876 1.00 88.88 97 PHE A N 1
ATOM 759 C CA . PHE A 1 97 ? -11.764 11.788 6.235 1.00 88.88 97 PHE A CA 1
ATOM 760 C C . PHE A 1 97 ? -10.362 11.736 5.606 1.00 88.88 97 PHE A C 1
ATOM 762 O O . PHE A 1 97 ? -10.196 12.051 4.426 1.00 88.88 97 PHE A O 1
ATOM 769 N N . THR A 1 98 ? -9.354 11.288 6.363 1.00 91.69 98 THR A N 1
ATOM 770 C CA . THR A 1 98 ? -7.973 11.177 5.868 1.00 91.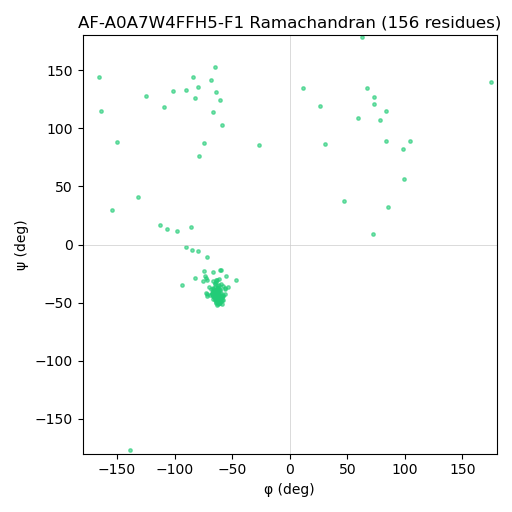69 98 THR A CA 1
ATOM 771 C C . THR A 1 98 ? -7.850 10.143 4.754 1.00 91.69 98 THR A C 1
ATOM 773 O O . THR A 1 98 ? -7.215 10.414 3.737 1.00 91.69 98 THR A O 1
ATOM 776 N N . GLY A 1 99 ? -8.475 8.976 4.914 1.00 92.06 99 GLY A N 1
ATOM 777 C CA . GLY A 1 99 ? -8.466 7.898 3.930 1.00 92.06 99 GLY A CA 1
ATOM 778 C C . GLY A 1 99 ? -9.073 8.339 2.602 1.00 92.06 99 GLY A C 1
ATOM 779 O O . GLY A 1 99 ? -8.444 8.162 1.562 1.00 92.06 99 GLY A O 1
ATOM 780 N N . ASN A 1 100 ? -10.235 9.002 2.630 1.00 92.06 100 ASN A N 1
ATOM 781 C CA . ASN A 1 100 ? -10.854 9.563 1.426 1.00 92.06 100 ASN A CA 1
ATOM 782 C C . ASN A 1 100 ? -9.962 10.605 0.743 1.00 92.06 100 ASN A C 1
ATOM 784 O O . ASN A 1 100 ? -9.887 10.641 -0.485 1.00 92.06 100 ASN A O 1
ATOM 788 N N . LEU A 1 101 ? -9.257 11.437 1.512 1.00 92.25 101 LEU A N 1
ATOM 789 C CA . LEU A 1 101 ? -8.338 12.419 0.949 1.00 92.25 101 LEU A CA 1
ATOM 790 C C . LEU A 1 101 ? -7.136 11.749 0.268 1.00 92.25 101 LEU A C 1
ATOM 792 O O . LEU A 1 101 ? -6.809 12.088 -0.867 1.00 92.25 101 LEU A O 1
ATOM 796 N N . VAL A 1 102 ? -6.506 10.774 0.927 1.00 92.81 102 VAL A N 1
ATOM 797 C CA . VAL A 1 102 ? -5.380 10.013 0.361 1.00 92.81 102 VAL A CA 1
ATOM 798 C C . VAL A 1 102 ? -5.816 9.266 -0.897 1.00 92.81 102 VAL A C 1
ATOM 800 O O . VAL A 1 102 ? -5.129 9.349 -1.911 1.00 92.81 102 VAL A O 1
ATOM 803 N N . LEU A 1 103 ? -6.981 8.610 -0.872 1.00 93.56 103 LEU A N 1
ATOM 804 C CA . LEU A 1 103 ? -7.570 7.936 -2.034 1.00 93.56 103 LEU A CA 1
ATOM 805 C C . LEU A 1 103 ? -7.834 8.915 -3.187 1.00 93.56 103 LEU A C 1
ATOM 807 O O . LEU A 1 103 ? -7.522 8.612 -4.336 1.00 93.56 103 LEU A O 1
ATOM 811 N N . LYS A 1 104 ? -8.341 10.116 -2.889 1.00 94.38 104 LYS A N 1
ATOM 812 C CA . LYS A 1 104 ? -8.588 11.165 -3.888 1.00 94.38 104 LYS A CA 1
ATOM 813 C C . LYS A 1 104 ? -7.305 11.642 -4.575 1.00 94.38 104 LYS A C 1
ATOM 815 O O . LYS A 1 104 ? -7.328 11.919 -5.771 1.00 94.38 104 LYS A O 1
ATOM 820 N N . TYR A 1 105 ? -6.196 11.730 -3.842 1.00 94.25 105 TYR A N 1
ATOM 821 C CA . TYR A 1 105 ? -4.891 12.138 -4.378 1.00 94.25 105 TYR A CA 1
ATOM 822 C C . TYR A 1 105 ? -3.970 10.958 -4.722 1.00 94.25 105 TYR A C 1
ATOM 824 O O . TYR A 1 105 ? -2.798 11.162 -5.029 1.00 94.25 105 TYR A O 1
ATOM 832 N N . LEU A 1 106 ? -4.483 9.727 -4.737 1.00 95.38 106 LEU A N 1
ATOM 833 C CA . LEU A 1 106 ? -3.692 8.522 -4.988 1.00 95.38 106 LEU A CA 1
ATOM 834 C C . LEU A 1 106 ? -3.068 8.541 -6.394 1.00 95.38 106 LEU A C 1
ATOM 836 O O . LEU A 1 106 ? -1.896 8.207 -6.555 1.00 95.38 106 LEU A O 1
ATOM 840 N N . ALA A 1 107 ? -3.791 9.061 -7.392 1.00 94.56 107 ALA A N 1
ATOM 841 C CA . ALA A 1 1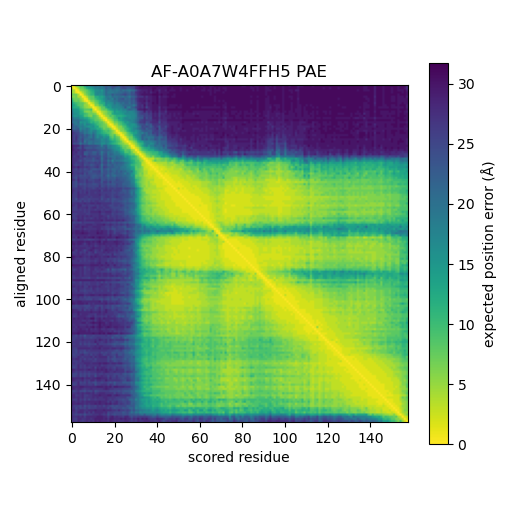07 ? -3.242 9.303 -8.728 1.00 94.56 107 ALA A CA 1
ATOM 842 C C . ALA A 1 107 ? -2.021 10.241 -8.707 1.00 94.56 107 ALA A C 1
ATOM 844 O O . ALA A 1 107 ? -1.076 10.025 -9.461 1.00 94.56 107 ALA A O 1
ATOM 845 N N . LEU A 1 108 ? -2.002 11.239 -7.812 1.00 95.56 108 LEU A N 1
ATOM 846 C CA . LEU A 1 108 ? -0.856 12.134 -7.648 1.00 95.56 108 LEU A CA 1
ATOM 847 C C . LEU A 1 108 ? 0.343 11.384 -7.055 1.00 95.56 108 LEU A C 1
ATOM 849 O O . LEU A 1 108 ? 1.462 11.585 -7.511 1.00 95.56 108 LEU A O 1
ATOM 853 N N . LEU A 1 109 ? 0.111 10.467 -6.109 1.00 93.69 109 LEU A N 1
ATOM 854 C CA . LEU A 1 109 ? 1.154 9.611 -5.527 1.00 93.69 109 LEU A CA 1
ATOM 855 C C . LEU A 1 109 ? 1.746 8.608 -6.530 1.00 93.69 109 LEU A C 1
ATOM 857 O O . LEU A 1 109 ? 2.891 8.196 -6.364 1.00 93.69 109 LEU A O 1
ATOM 861 N N . PHE A 1 110 ? 1.026 8.248 -7.596 1.00 94.62 110 PHE A N 1
ATOM 862 C CA . PHE A 1 110 ? 1.573 7.393 -8.655 1.00 94.62 110 PHE A CA 1
ATOM 863 C C . PHE A 1 110 ? 2.552 8.105 -9.586 1.00 94.62 110 PHE A C 1
ATOM 865 O O . PHE A 1 110 ? 3.405 7.452 -10.179 1.00 94.62 110 PHE A O 1
ATOM 872 N N . ILE A 1 111 ? 2.484 9.430 -9.691 1.00 95.50 111 ILE A N 1
ATOM 873 C CA . ILE A 1 111 ? 3.377 10.225 -10.541 1.00 95.50 111 ILE A CA 1
ATOM 874 C C . ILE A 1 111 ? 4.850 10.110 -10.100 1.00 95.50 111 ILE A C 1
ATOM 876 O O . ILE A 1 111 ? 5.665 9.761 -10.954 1.00 95.50 111 ILE A O 1
ATOM 880 N N . PRO A 1 112 ? 5.234 10.313 -8.816 1.00 93.50 112 PRO A N 1
ATOM 881 C CA . PRO A 1 112 ? 6.618 10.132 -8.362 1.00 93.50 112 PRO A CA 1
ATOM 882 C C . PRO A 1 112 ? 7.114 8.687 -8.532 1.00 93.50 112 PRO A C 1
ATOM 884 O O . PRO A 1 112 ? 8.272 8.458 -8.875 1.00 93.50 112 PRO A O 1
ATOM 887 N N . ILE A 1 113 ? 6.231 7.706 -8.336 1.00 93.44 113 ILE A N 1
ATOM 888 C CA . ILE A 1 113 ? 6.544 6.285 -8.534 1.00 93.44 113 ILE A CA 1
ATOM 889 C C . ILE A 1 113 ? 6.805 6.004 -10.023 1.00 93.44 113 ILE A C 1
ATOM 891 O O . ILE A 1 113 ? 7.769 5.325 -10.369 1.00 93.44 113 ILE A O 1
ATOM 895 N N . GLY A 1 114 ? 5.985 6.577 -10.906 1.00 93.44 114 GLY A N 1
ATOM 896 C CA . GLY A 1 114 ? 6.116 6.456 -12.355 1.00 93.44 114 GLY A CA 1
ATOM 897 C C . GLY A 1 114 ? 7.386 7.109 -12.896 1.00 93.44 114 GLY A C 1
ATOM 898 O O . GLY A 1 114 ? 8.099 6.477 -13.669 1.00 93.44 114 GLY A O 1
ATOM 899 N N . VAL A 1 115 ? 7.728 8.328 -12.460 1.00 94.06 115 VAL A N 1
ATOM 900 C CA . VAL A 1 115 ? 8.986 8.972 -12.893 1.00 94.06 115 VAL A CA 1
ATOM 901 C C . VAL A 1 115 ? 10.215 8.202 -12.412 1.00 94.06 115 VAL A C 1
ATOM 903 O O . VAL A 1 115 ? 11.194 8.123 -13.144 1.00 94.06 115 VAL A O 1
ATOM 906 N N . GLY A 1 116 ? 10.153 7.553 -11.243 1.00 93.50 116 GLY A N 1
ATOM 907 C CA . GLY A 1 116 ? 11.214 6.652 -10.786 1.00 93.50 116 GLY A CA 1
ATOM 908 C C . GLY A 1 116 ? 11.399 5.431 -11.695 1.00 93.50 116 GLY A C 1
ATOM 909 O O . GLY A 1 116 ? 12.517 4.944 -11.856 1.00 93.50 116 GLY A O 1
ATOM 910 N N . LEU A 1 117 ? 10.324 4.964 -12.336 1.00 94.31 117 LEU A N 1
ATOM 911 C CA . LEU A 1 117 ? 10.368 3.850 -13.284 1.00 94.31 117 LEU A CA 1
ATOM 912 C C . LEU A 1 117 ? 11.012 4.242 -14.624 1.00 94.31 117 LEU A C 1
ATOM 914 O O . LEU A 1 117 ? 11.610 3.390 -15.278 1.00 94.31 117 LEU A O 1
ATOM 918 N N . VAL A 1 118 ? 10.944 5.520 -15.020 1.00 93.50 118 VAL A N 1
ATOM 919 C CA . VAL A 1 118 ? 11.549 6.016 -16.273 1.00 93.50 118 VAL A CA 1
ATOM 920 C C . VAL A 1 118 ? 13.069 5.826 -16.278 1.00 93.50 118 VAL A C 1
ATOM 922 O O . VAL A 1 118 ? 13.642 5.553 -17.329 1.00 93.50 118 VAL A O 1
ATOM 925 N N . ASN A 1 119 ? 13.726 5.848 -15.116 1.00 93.44 119 ASN A N 1
ATOM 926 C CA . ASN A 1 119 ? 15.158 5.538 -15.010 1.00 93.44 119 ASN A CA 1
ATOM 927 C C . ASN A 1 119 ? 15.503 4.109 -15.468 1.00 93.44 119 ASN A C 1
ATOM 929 O O . ASN A 1 119 ? 16.645 3.842 -15.827 1.00 93.44 119 ASN A O 1
ATOM 933 N N . TYR A 1 120 ? 14.527 3.200 -15.473 1.00 93.50 120 TYR A N 1
ATOM 934 C CA . TYR A 1 120 ? 14.674 1.817 -15.924 1.00 93.50 120 TYR A CA 1
ATOM 935 C C . TYR A 1 120 ? 14.000 1.573 -17.283 1.00 93.50 120 TYR A C 1
ATOM 937 O O . TYR A 1 120 ? 13.828 0.424 -17.688 1.00 93.50 120 TYR A O 1
ATOM 945 N N . PHE A 1 121 ? 13.615 2.633 -18.006 1.00 92.19 121 PHE A N 1
ATOM 946 C CA . PHE A 1 121 ? 12.812 2.530 -19.227 1.00 92.19 121 PHE A CA 1
ATOM 947 C C . PHE A 1 121 ? 13.446 1.637 -20.303 1.00 92.19 121 PHE A C 1
ATOM 949 O O . PHE A 1 121 ? 12.734 0.864 -20.932 1.00 92.19 121 PHE A O 1
ATOM 956 N N . GLU A 1 122 ? 14.770 1.671 -20.477 1.00 93.06 122 GLU A N 1
ATOM 957 C CA . GLU A 1 122 ? 15.485 0.832 -21.455 1.00 93.06 122 GLU A CA 1
ATOM 958 C C . GLU A 1 122 ? 15.371 -0.672 -21.137 1.00 93.06 122 GLU A C 1
ATOM 960 O O . GLU A 1 122 ? 15.124 -1.496 -22.025 1.00 93.06 122 GLU A O 1
ATOM 965 N N . LEU A 1 123 ? 15.452 -1.035 -19.852 1.00 94.06 123 LEU A N 1
ATOM 966 C CA . LEU A 1 123 ? 15.280 -2.414 -19.390 1.00 94.06 123 LEU A CA 1
ATOM 967 C C . LEU A 1 123 ? 13.834 -2.888 -19.597 1.00 94.06 123 LEU A C 1
ATOM 969 O O . LEU A 1 123 ? 13.601 -4.004 -20.065 1.00 94.06 123 LEU A O 1
ATOM 973 N N . ILE A 1 124 ? 12.860 -2.018 -19.301 1.00 92.50 124 ILE A N 1
ATOM 974 C CA . ILE A 1 124 ? 11.441 -2.284 -19.564 1.00 92.50 124 ILE A CA 1
ATOM 975 C C . ILE A 1 124 ? 11.197 -2.447 -21.068 1.00 92.50 124 ILE A C 1
ATOM 977 O O . ILE A 1 124 ? 10.514 -3.388 -21.461 1.00 92.50 124 ILE A O 1
ATOM 981 N N . ALA A 1 125 ? 11.758 -1.580 -21.914 1.00 92.56 125 ALA A N 1
ATOM 982 C CA . 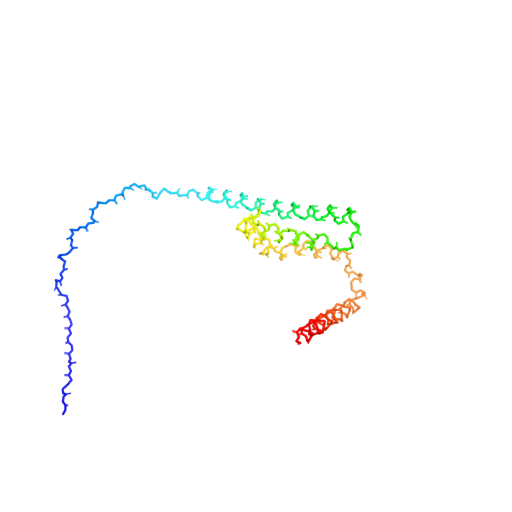ALA A 1 125 ? 11.576 -1.632 -23.363 1.00 92.56 125 ALA A CA 1
ATOM 983 C C . ALA A 1 125 ? 12.176 -2.904 -23.978 1.00 92.56 125 ALA A C 1
ATOM 985 O O . ALA A 1 125 ? 11.612 -3.452 -24.919 1.00 92.56 125 ALA A O 1
ATOM 986 N N . THR A 1 126 ? 13.268 -3.422 -23.414 1.00 95.94 126 THR A N 1
ATOM 987 C CA . THR A 1 126 ? 13.879 -4.683 -23.861 1.00 95.94 126 THR A CA 1
ATOM 988 C C . THR A 1 126 ? 13.016 -5.901 -23.505 1.00 95.94 126 THR A C 1
ATOM 990 O O . THR A 1 126 ? 12.898 -6.837 -24.295 1.00 95.94 126 THR A O 1
ATOM 993 N N . HIS A 1 127 ? 12.359 -5.890 -22.340 1.00 95.44 127 HIS A N 1
ATOM 994 C CA . HIS A 1 127 ? 11.601 -7.036 -21.814 1.00 95.44 127 HIS A CA 1
ATOM 995 C C . HIS A 1 127 ? 10.079 -6.830 -21.757 1.00 95.44 127 HIS A C 1
ATOM 997 O O . HIS A 1 127 ? 9.375 -7.592 -21.090 1.00 95.44 127 HIS A O 1
ATOM 1003 N N . TRP A 1 128 ? 9.544 -5.842 -22.476 1.00 94.88 128 TRP A N 1
ATOM 1004 C CA . TRP A 1 128 ? 8.134 -5.439 -22.397 1.00 94.88 128 TRP A CA 1
ATOM 1005 C C . TRP A 1 128 ? 7.160 -6.594 -22.667 1.00 94.88 128 TRP A C 1
ATOM 1007 O O . TRP A 1 128 ? 6.138 -6.716 -21.992 1.00 94.88 128 TRP A O 1
ATOM 1017 N N . LEU A 1 129 ? 7.511 -7.484 -23.602 1.00 95.81 129 LEU A N 1
ATOM 1018 C CA . LEU A 1 129 ? 6.688 -8.634 -23.969 1.00 95.81 129 LEU A CA 1
ATOM 1019 C C . LEU A 1 129 ? 6.586 -9.644 -22.817 1.00 95.81 129 LEU A C 1
ATOM 1021 O O . LEU A 1 129 ? 5.498 -10.127 -22.512 1.00 95.81 129 LEU A O 1
ATOM 1025 N N . VAL A 1 130 ? 7.702 -9.907 -22.128 1.00 96.00 130 VAL A N 1
ATOM 1026 C CA . VAL A 1 130 ? 7.743 -10.793 -20.954 1.00 96.00 130 VAL A CA 1
ATOM 1027 C C . VAL A 1 130 ? 6.968 -10.175 -19.791 1.00 96.00 130 VAL A C 1
ATOM 1029 O O . VAL A 1 130 ? 6.231 -10.883 -19.111 1.00 96.00 130 VAL A O 1
ATOM 1032 N N . ILE A 1 131 ? 7.079 -8.858 -19.584 1.00 95.19 131 ILE A N 1
ATOM 1033 C CA . ILE A 1 131 ? 6.371 -8.138 -18.514 1.00 95.19 131 ILE A CA 1
ATOM 1034 C C . ILE A 1 131 ? 4.855 -8.216 -18.719 1.00 95.19 131 ILE A C 1
ATOM 1036 O O . ILE A 1 131 ? 4.141 -8.629 -17.808 1.00 95.19 131 ILE A O 1
ATOM 1040 N N . VAL A 1 132 ? 4.361 -7.862 -19.910 1.00 95.94 132 VAL A N 1
ATOM 1041 C CA . VAL A 1 132 ? 2.920 -7.872 -20.220 1.00 95.94 132 VAL A CA 1
ATOM 1042 C C . VAL A 1 132 ? 2.363 -9.290 -20.158 1.00 95.94 132 VAL A C 1
ATOM 1044 O O . VAL A 1 132 ? 1.315 -9.511 -19.550 1.00 95.94 132 VAL A O 1
ATOM 1047 N N . PHE A 1 133 ? 3.074 -10.260 -20.737 1.00 96.81 133 PHE A N 1
ATOM 1048 C CA . PHE A 1 133 ? 2.649 -11.655 -20.707 1.00 96.81 133 PHE A CA 1
ATOM 1049 C C . PHE A 1 133 ? 2.612 -12.200 -19.275 1.00 96.81 133 PHE A C 1
ATOM 1051 O O . PHE A 1 133 ? 1.619 -12.808 -18.882 1.00 96.81 133 PHE A O 1
ATOM 1058 N N . SER A 1 134 ? 3.643 -11.924 -18.469 1.00 96.50 134 SER A N 1
ATOM 1059 C CA . SER A 1 134 ? 3.690 -12.315 -17.058 1.00 96.50 134 SER A CA 1
ATOM 1060 C C . SER A 1 134 ? 2.553 -11.676 -16.259 1.00 96.50 134 SER A C 1
ATOM 1062 O O . SER A 1 134 ? 1.845 -12.382 -15.545 1.00 96.50 134 SER A O 1
ATOM 1064 N N . LEU A 1 135 ? 2.290 -10.374 -16.421 1.00 95.88 135 LEU A N 1
ATOM 1065 C CA . LEU A 1 135 ? 1.177 -9.696 -15.742 1.00 95.88 135 LEU A CA 1
ATOM 1066 C C . LEU A 1 135 ? -0.177 -10.307 -16.107 1.00 95.88 135 LEU A C 1
ATOM 1068 O O . LEU A 1 135 ? -0.978 -10.607 -15.222 1.00 95.88 135 LEU A O 1
ATOM 1072 N N . PHE A 1 136 ? -0.438 -10.498 -17.400 1.00 97.31 136 PHE A N 1
ATOM 1073 C CA . PHE A 1 136 ? -1.712 -11.039 -17.862 1.00 97.31 136 PHE A CA 1
ATOM 1074 C C . PHE A 1 136 ? -1.905 -12.481 -17.392 1.00 97.31 136 PHE A C 1
ATOM 1076 O O . PHE A 1 136 ? -2.947 -12.819 -16.831 1.00 97.31 136 PHE A O 1
ATOM 1083 N N . PHE A 1 137 ? -0.879 -13.317 -17.558 1.00 97.31 137 PHE A N 1
ATOM 1084 C CA . PHE A 1 137 ? -0.937 -14.722 -17.182 1.00 97.31 137 PHE A CA 1
ATOM 1085 C C . PHE A 1 137 ? -1.058 -14.902 -15.666 1.00 97.31 137 PHE A C 1
ATOM 1087 O O . PHE A 1 137 ? -1.906 -15.665 -15.213 1.00 97.31 137 PHE A O 1
ATOM 1094 N N . THR A 1 138 ? -0.278 -14.165 -14.866 1.00 97.12 138 THR A N 1
ATOM 1095 C CA . THR A 1 138 ? -0.362 -14.223 -13.395 1.00 97.12 138 THR A CA 1
ATOM 1096 C C . THR A 1 138 ? -1.705 -13.724 -12.883 1.00 97.12 138 THR A C 1
ATOM 1098 O O . THR A 1 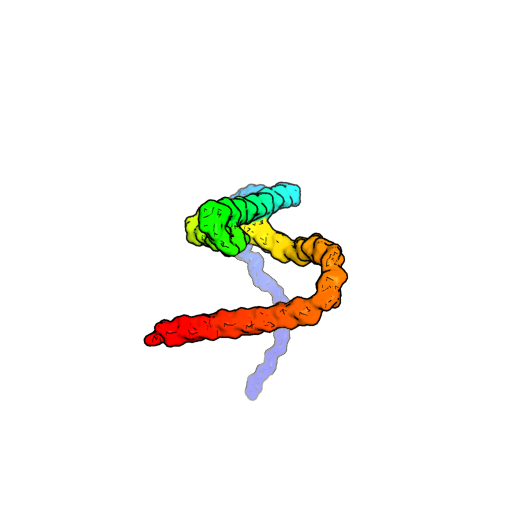138 ? -2.278 -14.351 -11.994 1.00 97.12 138 THR A O 1
ATOM 1101 N N . THR A 1 139 ? -2.251 -12.655 -13.466 1.00 96.81 139 THR A N 1
ATOM 1102 C CA . THR A 1 139 ? -3.572 -12.137 -13.090 1.00 96.81 139 THR A CA 1
ATOM 1103 C C . THR A 1 139 ? -4.668 -13.145 -13.421 1.00 96.81 139 THR A C 1
ATOM 1105 O O . THR A 1 139 ? -5.491 -13.454 -12.560 1.00 96.81 139 THR A O 1
ATOM 1108 N N . LEU A 1 140 ? -4.659 -13.707 -14.635 1.00 97.12 140 LEU A N 1
ATOM 1109 C CA . LEU A 1 140 ? -5.644 -14.701 -15.057 1.00 97.12 140 LEU A CA 1
ATOM 1110 C C . LEU A 1 140 ? -5.557 -15.967 -14.198 1.00 97.12 140 LEU A C 1
ATOM 1112 O O . LEU A 1 140 ? -6.574 -16.454 -13.707 1.00 97.12 140 LEU A O 1
ATOM 1116 N N . LEU A 1 141 ? -4.341 -16.465 -13.964 1.00 97.25 141 LEU A N 1
ATOM 1117 C CA . LEU A 1 141 ? -4.107 -17.650 -13.147 1.00 97.25 141 LEU A CA 1
ATOM 1118 C C . LEU A 1 141 ? -4.530 -17.427 -11.692 1.00 97.25 141 LEU A C 1
ATOM 1120 O O . LEU A 1 141 ? -5.206 -18.281 -11.126 1.00 97.25 141 LEU A O 1
ATOM 1124 N N . THR A 1 142 ? -4.192 -16.276 -11.103 1.00 96.56 142 THR A N 1
ATOM 1125 C CA . THR A 1 142 ? -4.593 -15.919 -9.731 1.00 96.56 142 THR A CA 1
ATOM 1126 C C . THR A 1 142 ? -6.110 -15.829 -9.617 1.00 96.56 142 THR A C 1
ATOM 1128 O O . THR A 1 142 ? -6.682 -16.380 -8.680 1.00 96.56 142 THR A O 1
ATOM 1131 N N . LEU A 1 143 ? -6.782 -15.197 -10.586 1.00 96.31 143 LEU A N 1
ATOM 1132 C CA . LEU A 1 143 ? -8.239 -15.078 -10.593 1.00 96.31 143 LEU A CA 1
ATOM 1133 C C . LEU A 1 143 ? -8.920 -16.452 -10.675 1.00 96.31 143 LEU A C 1
ATOM 1135 O O . LEU A 1 143 ? -9.844 -16.721 -9.908 1.00 96.31 143 LEU A O 1
ATOM 1139 N N . LEU A 1 144 ? -8.444 -17.336 -11.560 1.00 96.69 144 LEU A N 1
ATOM 1140 C CA . LEU A 1 144 ? -8.967 -18.699 -11.687 1.00 96.69 144 LEU A CA 1
ATOM 1141 C C . LEU A 1 144 ? -8.710 -19.525 -10.424 1.00 96.69 144 LEU A C 1
ATOM 1143 O O . LEU A 1 144 ? -9.627 -20.182 -9.939 1.00 96.69 144 LEU A O 1
ATOM 1147 N N . MET A 1 145 ? -7.499 -19.467 -9.862 1.00 96.94 145 MET A N 1
ATOM 1148 C CA . MET A 1 145 ? -7.142 -20.185 -8.633 1.00 96.94 145 MET A CA 1
ATOM 1149 C C . MET A 1 145 ? -7.985 -19.736 -7.442 1.00 96.94 145 MET A C 1
ATOM 1151 O O . MET A 1 145 ? -8.574 -20.573 -6.762 1.00 96.94 145 MET A O 1
ATOM 1155 N N . VAL A 1 146 ? -8.086 -18.427 -7.199 1.00 96.00 146 VAL A N 1
ATOM 1156 C CA . VAL A 1 146 ? -8.886 -17.887 -6.091 1.00 96.00 146 VAL A CA 1
ATOM 1157 C C . VAL A 1 146 ? -10.370 -18.194 -6.303 1.00 96.00 146 VAL A C 1
ATOM 1159 O O . VAL A 1 146 ? -11.046 -18.601 -5.360 1.00 96.00 146 VAL A O 1
ATOM 1162 N N . GLY A 1 147 ? -10.868 -18.079 -7.538 1.00 95.50 147 GLY A N 1
ATOM 1163 C CA . GLY A 1 147 ? -12.246 -18.422 -7.885 1.00 95.50 147 GLY A CA 1
ATOM 1164 C C . GLY A 1 147 ? -12.573 -19.900 -7.653 1.00 95.50 147 GLY A C 1
ATOM 1165 O O . GLY A 1 147 ? -13.583 -20.211 -7.023 1.00 95.50 147 GLY A O 1
ATOM 1166 N N . HIS A 1 148 ? -11.709 -20.814 -8.103 1.00 94.56 148 HIS A N 1
ATOM 1167 C CA . HIS A 1 148 ? -11.866 -22.251 -7.862 1.00 94.56 148 HIS A CA 1
ATOM 1168 C C . HIS A 1 148 ? -11.741 -22.606 -6.381 1.00 94.56 148 HIS A C 1
ATOM 1170 O O . HIS A 1 148 ? -12.549 -23.386 -5.885 1.00 94.56 148 HIS A O 1
ATOM 1176 N N . CYS A 1 149 ? -10.778 -22.016 -5.668 1.00 95.12 149 CYS A N 1
ATOM 1177 C CA . CYS A 1 149 ? -10.605 -22.206 -4.229 1.00 95.12 149 CYS A CA 1
ATOM 1178 C C . CYS A 1 149 ? -11.867 -21.788 -3.461 1.00 95.12 149 CYS A C 1
ATOM 1180 O O . CYS A 1 149 ? -12.372 -22.542 -2.632 1.00 95.12 149 CYS A O 1
ATOM 1182 N N . TYR A 1 150 ? -12.439 -20.629 -3.803 1.00 94.50 150 TYR A N 1
ATOM 1183 C CA . TYR A 1 150 ? -13.686 -20.160 -3.207 1.00 94.50 150 TYR A CA 1
ATOM 1184 C C . TYR A 1 150 ? -14.863 -21.097 -3.507 1.00 94.50 150 TYR A C 1
ATOM 1186 O O . TYR A 1 150 ? -15.604 -21.469 -2.601 1.00 94.50 150 TYR A O 1
ATOM 1194 N N . GLN A 1 151 ? -15.027 -21.519 -4.764 1.00 92.56 151 GLN A N 1
ATOM 1195 C CA . GLN A 1 151 ? -16.100 -22.446 -5.141 1.00 92.56 151 GLN A CA 1
ATOM 1196 C C . GLN A 1 151 ? -15.955 -23.810 -4.463 1.00 92.56 151 GLN A C 1
ATOM 1198 O O . GLN A 1 151 ? -16.959 -24.402 -4.076 1.00 92.56 151 GLN A O 1
ATOM 1203 N N . TRP A 1 152 ? -14.725 -24.299 -4.304 1.00 92.19 152 TRP A N 1
ATOM 1204 C CA . TRP A 1 152 ? -14.440 -25.536 -3.587 1.00 92.19 152 TRP A CA 1
ATOM 1205 C C . TRP A 1 152 ? -14.830 -25.419 -2.109 1.00 92.19 152 TRP A C 1
ATOM 1207 O O . TRP A 1 152 ? -15.624 -26.227 -1.634 1.00 92.19 152 TRP A O 1
ATOM 1217 N N . LEU A 1 153 ? -14.410 -24.344 -1.432 1.00 92.62 153 LEU A N 1
ATOM 1218 C CA . LEU A 1 153 ? -14.759 -24.084 -0.031 1.00 92.62 153 LEU A CA 1
ATOM 1219 C C . LEU A 1 153 ? -16.277 -23.950 0.189 1.00 92.62 153 LEU A C 1
ATOM 1221 O O . LEU A 1 153 ? -16.811 -24.443 1.178 1.00 92.62 153 LEU A O 1
ATOM 1225 N N . VAL A 1 154 ? -16.993 -23.311 -0.742 1.00 91.62 154 VAL A N 1
ATOM 1226 C CA . VAL A 1 154 ? -18.459 -23.163 -0.672 1.00 91.62 154 VAL A CA 1
ATOM 1227 C C . VAL A 1 154 ? -19.185 -24.482 -0.951 1.00 91.62 154 VAL A C 1
ATOM 1229 O O . VAL A 1 154 ? -20.267 -24.714 -0.413 1.00 91.62 154 VAL A O 1
ATOM 1232 N N . LYS A 1 155 ? -18.611 -25.361 -1.780 1.00 82.12 155 LYS A N 1
ATOM 1233 C CA . LYS A 1 155 ? -19.212 -26.655 -2.122 1.00 82.12 155 LYS A CA 1
ATOM 1234 C C . LYS A 1 155 ? -19.137 -27.665 -0.970 1.00 82.12 155 LYS A C 1
ATOM 1236 O O . LYS A 1 155 ? -20.030 -28.498 -0.880 1.00 82.12 155 LYS A O 1
ATOM 1241 N N . GLU A 1 156 ? -18.132 -27.572 -0.100 1.00 61.25 156 GLU A N 1
ATOM 1242 C CA . GLU A 1 156 ? -17.963 -28.446 1.077 1.00 61.25 156 GLU A CA 1
ATOM 1243 C C . GLU A 1 156 ? -18.743 -27.975 2.322 1.00 61.25 156 GLU A C 1
ATOM 1245 O O . GLU A 1 156 ? -18.784 -28.670 3.332 1.00 61.25 156 GLU A O 1
ATOM 1250 N N . GLY A 1 157 ? -19.400 -26.811 2.252 1.00 59.97 157 GLY A N 1
ATOM 1251 C CA . GLY A 1 157 ? -20.277 -26.286 3.307 1.00 59.97 157 GLY A CA 1
ATOM 1252 C C . GLY A 1 157 ? -21.736 -26.772 3.254 1.00 59.97 157 GLY A C 1
ATOM 1253 O O . GLY A 1 157 ? -22.592 -26.145 3.880 1.00 59.97 157 GLY A O 1
ATOM 1254 N N . LYS A 1 158 ? -22.039 -27.830 2.489 1.00 44.88 158 LYS A N 1
ATOM 1255 C CA . LYS A 1 158 ? -23.331 -28.542 2.453 1.00 44.88 158 LYS A CA 1
ATOM 1256 C C . LYS A 1 158 ? -23.122 -30.011 2.783 1.00 44.88 158 LYS A C 1
ATOM 1258 O O . LYS A 1 158 ? -24.028 -30.572 3.435 1.00 44.88 158 LYS A O 1
#